Protein AF-A0A9P9NPZ7-F1 (afdb_monomer_lite)

Secondary structure (DSSP, 8-state):
--SS--HHHHHHHHHHHHHHHHHH---HHHHHHHHHHHTTT-TTPPPEEPPTTT--EEETTTTEET-PPP-TTSHHHHHHHHHHHHHH--SSS--HHHHHHHTTT-HHHHHHHHHHS---TT-TT--TTS-TTHHHHHHHHHH----TT-

Structure (mmCIF, N/CA/C/O backbone):
data_AF-A0A9P9NPZ7-F1
#
_entry.id   AF-A0A9P9NPZ7-F1
#
loop_
_atom_site.group_PDB
_atom_site.id
_atom_site.type_symbol
_atom_site.label_atom_id
_atom_site.label_alt_id
_atom_site.label_comp_id
_atom_site.label_asym_id
_atom_site.label_entity_id
_atom_site.label_seq_id
_atom_site.pdbx_PDB_ins_code
_atom_site.Cartn_x
_atom_site.Cartn_y
_atom_site.Cartn_z
_atom_site.occupancy
_atom_site.B_iso_or_equiv
_atom_site.auth_seq_id
_atom_site.auth_comp_id
_atom_site.auth_asym_id
_atom_site.auth_atom_id
_atom_site.pdbx_PDB_model_num
ATOM 1 N N . MET A 1 1 ? 1.178 11.963 23.479 1.00 49.97 1 MET A N 1
ATOM 2 C CA . MET A 1 1 ? 1.056 11.723 22.026 1.00 49.97 1 MET A CA 1
ATOM 3 C C . MET A 1 1 ? 0.557 10.297 21.857 1.00 49.97 1 MET A C 1
ATOM 5 O O . MET A 1 1 ? 1.192 9.400 22.399 1.00 49.97 1 MET A O 1
ATOM 9 N N . LEU A 1 2 ? -0.608 10.083 21.243 1.00 53.97 2 LEU A N 1
ATOM 10 C CA . LEU A 1 2 ? -1.082 8.726 20.956 1.00 53.97 2 LEU A CA 1
ATOM 11 C C . LEU A 1 2 ? -0.208 8.154 19.837 1.00 53.97 2 LEU A C 1
ATOM 13 O O . LEU A 1 2 ? -0.171 8.708 18.743 1.00 53.97 2 LEU A O 1
ATOM 17 N N . LEU A 1 3 ? 0.524 7.083 20.138 1.00 64.75 3 LEU A N 1
ATOM 18 C CA . LEU A 1 3 ? 1.362 6.381 19.160 1.00 64.75 3 LEU A CA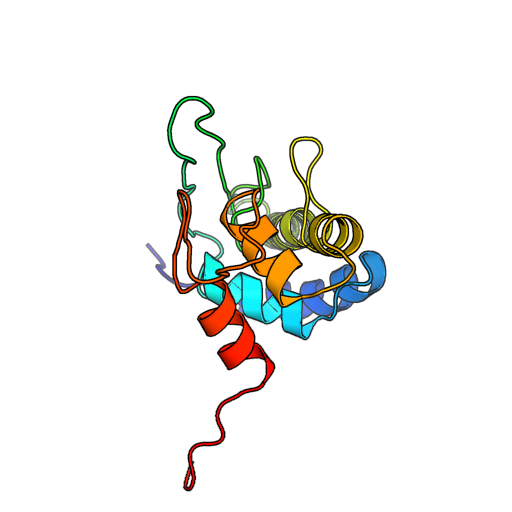 1
ATOM 19 C C . LEU A 1 3 ? 0.548 5.436 18.263 1.00 64.75 3 LEU A C 1
ATOM 21 O O . LEU A 1 3 ? 1.091 4.913 17.299 1.00 64.75 3 LEU A O 1
ATOM 25 N N . ASN A 1 4 ? -0.740 5.247 18.564 1.00 79.19 4 ASN A N 1
ATOM 26 C CA . ASN A 1 4 ? -1.641 4.330 17.875 1.00 79.19 4 ASN A CA 1
ATOM 27 C C . ASN A 1 4 ? -2.922 5.051 17.451 1.00 79.19 4 ASN A C 1
ATOM 29 O O . ASN A 1 4 ? -3.334 6.023 18.091 1.00 79.19 4 ASN A O 1
ATOM 33 N N . SER A 1 5 ? -3.569 4.530 16.410 1.00 90.38 5 SER A N 1
ATOM 34 C CA . SER A 1 5 ? -4.870 5.014 15.951 1.00 90.38 5 SER A CA 1
ATOM 35 C C . SER A 1 5 ? -5.947 4.831 17.027 1.00 90.38 5 SER A C 1
ATOM 37 O O . SER A 1 5 ? -5.991 3.806 17.712 1.00 90.38 5 SER A O 1
ATOM 39 N N . THR A 1 6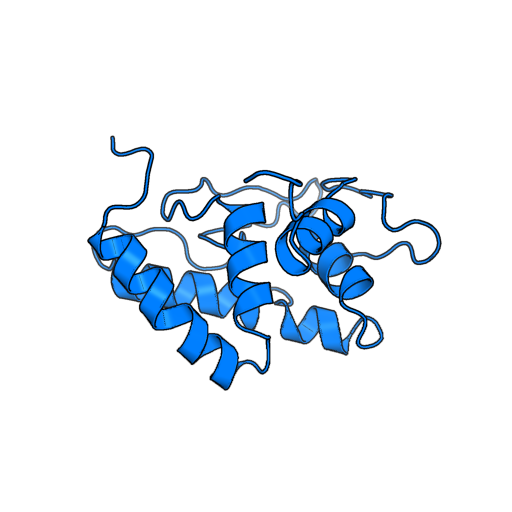 ? -6.822 5.822 17.184 1.00 94.94 6 THR A N 1
ATOM 40 C CA . THR A 1 6 ? -7.971 5.750 18.099 1.00 94.94 6 THR A CA 1
ATOM 41 C C . THR A 1 6 ? -9.006 4.730 17.602 1.00 94.94 6 THR A C 1
ATOM 43 O O . THR A 1 6 ? -9.012 4.391 16.417 1.00 94.94 6 THR A O 1
ATOM 46 N N . PRO A 1 7 ? -9.929 4.246 18.457 1.00 95.81 7 PRO A N 1
ATOM 47 C CA . PRO A 1 7 ? -11.016 3.375 18.006 1.00 95.81 7 PRO A CA 1
ATOM 48 C C . PRO A 1 7 ? -11.845 3.976 16.862 1.00 95.81 7 PRO A C 1
ATOM 50 O O . PRO A 1 7 ? -12.243 3.250 15.954 1.00 95.81 7 PRO A O 1
ATOM 53 N N . GLU A 1 8 ? -12.048 5.295 16.883 1.00 96.75 8 GLU A N 1
ATOM 54 C CA . GLU A 1 8 ? -12.747 6.042 15.835 1.00 96.75 8 GLU A CA 1
ATOM 55 C C . GLU A 1 8 ? -11.970 6.007 14.510 1.00 96.75 8 GLU A C 1
ATOM 57 O O . GLU A 1 8 ? -12.517 5.652 13.473 1.00 96.75 8 GLU A O 1
ATOM 62 N N . GLU A 1 9 ? -10.661 6.276 14.549 1.00 97.62 9 GLU A N 1
ATOM 63 C CA . GLU A 1 9 ? -9.780 6.201 13.375 1.00 97.62 9 GLU A CA 1
ATOM 64 C C . GLU A 1 9 ? -9.724 4.780 12.797 1.00 97.62 9 GLU A C 1
ATOM 66 O O . GLU A 1 9 ? -9.798 4.589 11.584 1.00 97.62 9 GLU A O 1
ATOM 71 N N . VAL A 1 10 ? -9.675 3.758 13.656 1.00 97.69 10 VAL A N 1
ATOM 72 C CA . VAL A 1 10 ? -9.771 2.352 13.234 1.00 97.69 10 VAL A CA 1
ATOM 73 C C . VAL A 1 10 ? -11.131 2.058 12.591 1.00 97.69 10 VAL A C 1
ATOM 75 O O . VAL A 1 10 ? -11.199 1.275 11.641 1.00 97.69 10 VAL A O 1
ATOM 78 N N . SER A 1 11 ? -12.211 2.680 13.071 1.00 98.19 11 SER A N 1
ATOM 79 C CA . SER A 1 11 ? -13.547 2.567 12.475 1.00 98.19 11 SER A CA 1
ATOM 80 C C . SER A 1 11 ? -13.564 3.127 11.046 1.00 98.19 11 SER A C 1
ATOM 82 O O . SER A 1 11 ? -14.059 2.458 10.136 1.00 98.19 11 SER A O 1
ATOM 84 N N . TYR A 1 12 ? -12.917 4.274 10.813 1.00 98.75 12 TYR A N 1
ATOM 85 C CA . TYR A 1 12 ? -12.778 4.860 9.480 1.00 98.75 12 TYR A CA 1
ATOM 86 C C . TYR A 1 12 ? -11.934 3.990 8.547 1.00 98.75 12 TYR A C 1
ATOM 88 O O . TYR A 1 12 ? -12.331 3.775 7.402 1.00 98.75 12 TYR A O 1
ATOM 96 N N . ILE A 1 13 ? -10.825 3.414 9.029 1.00 98.62 13 ILE A N 1
ATOM 97 C CA . ILE A 1 13 ? -10.025 2.464 8.236 1.00 98.62 13 ILE A CA 1
ATOM 98 C C . ILE A 1 13 ? -10.900 1.277 7.808 1.00 98.62 13 ILE A C 1
ATOM 100 O O . ILE A 1 13 ? -10.966 0.941 6.625 1.00 98.62 13 ILE A O 1
ATOM 104 N N . LYS A 1 14 ? -11.632 0.672 8.755 1.00 98.44 14 LYS A N 1
ATOM 105 C CA . LYS A 1 14 ? -12.543 -0.453 8.482 1.00 98.44 14 LYS A CA 1
ATOM 106 C C . LYS A 1 14 ? -13.655 -0.088 7.497 1.00 98.44 14 LYS A C 1
ATOM 108 O O . LYS A 1 14 ? -14.013 -0.923 6.671 1.00 98.44 14 LYS A O 1
ATOM 113 N N . LYS A 1 15 ? -14.193 1.131 7.579 1.00 98.69 15 LYS A N 1
ATOM 114 C CA . LYS A 1 15 ? -15.236 1.644 6.680 1.00 98.69 15 LYS A CA 1
ATOM 115 C C . LYS A 1 15 ? -14.727 1.802 5.247 1.00 98.69 15 LYS A C 1
ATOM 117 O O . LYS A 1 15 ? -15.404 1.376 4.315 1.00 98.69 15 LYS A O 1
ATOM 122 N N . TRP A 1 16 ? -13.560 2.418 5.064 1.00 98.88 16 TRP A N 1
ATOM 123 C CA . TRP A 1 16 ? -13.100 2.851 3.742 1.00 98.88 16 TRP A CA 1
ATOM 124 C C . TRP A 1 16 ? -12.397 1.764 2.928 1.00 98.88 16 TRP A C 1
ATOM 126 O O . TRP A 1 16 ? -12.510 1.788 1.704 1.00 98.88 16 TRP A O 1
ATOM 136 N N . ILE A 1 17 ? -11.755 0.775 3.566 1.00 98.88 17 ILE A N 1
ATOM 137 C CA . ILE A 1 17 ? -11.138 -0.364 2.860 1.00 98.88 17 ILE A CA 1
ATOM 138 C C . ILE A 1 17 ? -12.098 -1.033 1.855 1.00 98.88 17 ILE A C 1
ATOM 140 O O . ILE A 1 17 ? -11.739 -1.105 0.681 1.00 98.88 17 ILE A O 1
ATOM 144 N N . PRO A 1 18 ? -13.299 -1.519 2.238 1.00 98.81 18 PRO A N 1
ATOM 145 C CA . PRO A 1 18 ? -14.178 -2.212 1.294 1.00 98.81 18 PRO A CA 1
ATOM 146 C C . PRO A 1 18 ? -14.727 -1.295 0.191 1.00 98.81 18 PRO A C 1
ATOM 148 O O . PRO A 1 18 ? -14.925 -1.752 -0.933 1.00 98.81 18 PRO A O 1
ATOM 151 N N . ILE A 1 19 ? -14.940 -0.008 0.480 1.00 98.88 19 ILE A N 1
ATOM 152 C CA . ILE A 1 19 ? -15.420 0.970 -0.509 1.00 98.88 19 ILE A CA 1
ATOM 153 C C . ILE A 1 19 ? -14.346 1.190 -1.578 1.00 98.88 19 ILE A C 1
ATOM 155 O O . ILE A 1 19 ? -14.597 1.010 -2.767 1.00 98.88 19 ILE A O 1
ATOM 159 N N . ILE A 1 20 ? -13.123 1.501 -1.152 1.00 98.88 20 ILE A N 1
ATOM 160 C CA . ILE A 1 20 ? -12.011 1.775 -2.066 1.00 98.88 20 ILE A CA 1
ATOM 161 C C . ILE A 1 20 ? -11.578 0.502 -2.799 1.00 98.88 20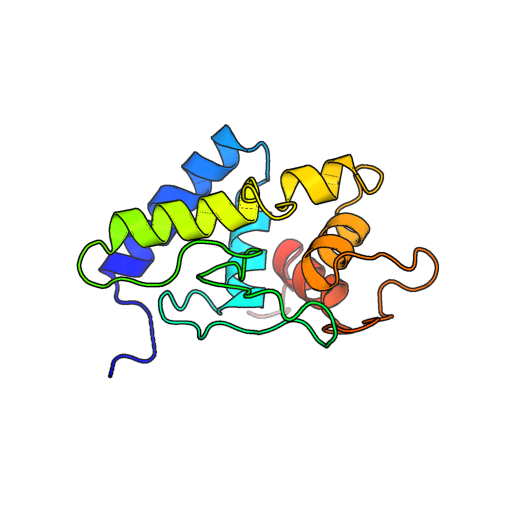 ILE A C 1
ATOM 163 O O . ILE A 1 20 ? -11.192 0.577 -3.965 1.00 98.88 20 ILE A O 1
ATOM 167 N N . ALA A 1 21 ? -11.691 -0.672 -2.172 1.00 98.81 21 ALA A N 1
ATOM 168 C CA . ALA A 1 21 ? -11.514 -1.960 -2.843 1.00 98.81 21 ALA A CA 1
ATOM 169 C C . ALA A 1 21 ? -12.476 -2.107 -4.033 1.00 98.81 21 ALA A C 1
ATOM 171 O O . ALA A 1 21 ? -12.046 -2.400 -5.147 1.00 98.81 21 ALA A O 1
ATOM 172 N N . CYS A 1 22 ? -13.765 -1.824 -3.820 1.00 98.69 22 CYS A N 1
ATOM 173 C CA . CYS A 1 22 ? -14.771 -1.861 -4.881 1.00 98.69 22 CYS A CA 1
ATOM 174 C C . CYS A 1 22 ? -14.468 -0.859 -6.006 1.00 98.69 22 CYS A C 1
ATOM 176 O O . CYS A 1 22 ? -14.604 -1.194 -7.178 1.00 98.69 22 CYS A O 1
ATOM 178 N N . GLU A 1 23 ? -14.056 0.362 -5.664 1.00 98.62 23 GLU A N 1
ATOM 179 C CA . GLU A 1 23 ? -13.778 1.421 -6.643 1.00 98.62 23 GLU A CA 1
ATOM 180 C C . GLU A 1 23 ? -12.487 1.191 -7.438 1.00 98.62 23 GLU A C 1
ATOM 182 O O . GLU A 1 23 ? -12.415 1.526 -8.617 1.00 98.62 23 GLU A O 1
ATOM 187 N N . SER A 1 24 ? -11.452 0.651 -6.791 1.00 98.44 24 SER A N 1
ATOM 188 C CA . SER A 1 24 ? -10.138 0.416 -7.405 1.00 98.44 24 SER A CA 1
ATOM 189 C C . SER A 1 24 ? -10.036 -0.924 -8.131 1.00 98.44 24 SER A C 1
ATOM 191 O O . SER A 1 24 ? -9.163 -1.086 -8.976 1.00 98.44 24 SER A O 1
ATOM 193 N N . GLY A 1 25 ? -10.875 -1.902 -7.778 1.00 98.06 25 GLY A N 1
ATOM 194 C CA . GLY A 1 25 ? -10.719 -3.293 -8.204 1.00 98.06 25 GLY A CA 1
ATOM 195 C C . GLY A 1 25 ? -9.620 -4.062 -7.456 1.00 98.06 25 GLY A C 1
ATOM 196 O O . GLY A 1 25 ? -9.362 -5.219 -7.786 1.00 98.06 25 GLY A O 1
ATOM 197 N N . VAL A 1 26 ? -8.971 -3.459 -6.453 1.00 98.31 26 VAL A N 1
ATOM 198 C CA . VAL A 1 26 ? -8.007 -4.139 -5.575 1.00 98.31 26 VAL A CA 1
ATOM 199 C C . VAL A 1 26 ? -8.766 -4.907 -4.494 1.00 98.31 26 VAL A C 1
ATOM 201 O O . VAL A 1 26 ? -9.672 -4.369 -3.864 1.00 98.31 26 VAL A O 1
ATOM 204 N N . ASP A 1 27 ? -8.386 -6.158 -4.230 1.00 97.00 27 ASP A N 1
ATOM 205 C CA . ASP A 1 27 ? -8.994 -6.948 -3.153 1.00 97.00 27 ASP A CA 1
ATOM 206 C C . ASP A 1 27 ? -8.792 -6.260 -1.787 1.00 97.00 27 ASP A C 1
ATOM 208 O O . ASP A 1 27 ? -7.681 -5.862 -1.423 1.00 97.00 27 ASP A O 1
ATOM 212 N N . ALA A 1 28 ? -9.867 -6.148 -1.002 1.00 98.06 28 ALA A N 1
ATOM 213 C CA . ALA A 1 28 ? -9.854 -5.503 0.311 1.00 98.06 28 ALA A CA 1
ATOM 214 C C . ALA A 1 28 ? -8.792 -6.083 1.266 1.00 98.06 28 ALA A C 1
ATOM 216 O O . ALA A 1 28 ? -8.218 -5.354 2.078 1.00 98.06 28 ALA A O 1
ATOM 217 N N . ARG A 1 29 ? -8.491 -7.383 1.158 1.00 96.00 29 ARG A N 1
ATOM 218 C CA . ARG A 1 29 ? -7.457 -8.055 1.958 1.00 96.00 29 ARG A CA 1
ATOM 219 C C . ARG A 1 29 ? -6.059 -7.590 1.572 1.00 96.00 29 ARG A C 1
ATOM 221 O O . ARG A 1 29 ? -5.216 -7.454 2.454 1.00 96.00 29 ARG A O 1
ATOM 228 N N . VAL A 1 30 ? -5.818 -7.303 0.290 1.00 96.81 30 VAL A N 1
ATOM 229 C CA . VAL A 1 30 ? -4.545 -6.739 -0.190 1.00 96.81 30 VAL A CA 1
ATOM 230 C C . VAL A 1 30 ? -4.360 -5.335 0.368 1.00 96.81 30 VAL A C 1
ATOM 232 O O . VAL A 1 30 ? -3.312 -5.061 0.948 1.00 96.81 30 VAL A O 1
ATOM 235 N N . ILE A 1 31 ? -5.392 -4.487 0.308 1.00 98.62 31 ILE A N 1
ATOM 236 C CA . ILE A 1 31 ? -5.353 -3.144 0.911 1.00 98.62 31 ILE A CA 1
ATOM 237 C C . ILE A 1 31 ? -5.023 -3.234 2.408 1.00 98.62 31 ILE A C 1
ATOM 239 O O . ILE A 1 31 ? -4.092 -2.579 2.873 1.00 98.62 31 ILE A O 1
ATOM 243 N N . LEU A 1 32 ? -5.732 -4.086 3.159 1.00 97.50 32 LEU A N 1
ATOM 244 C CA . LEU A 1 32 ? -5.471 -4.275 4.587 1.00 97.50 32 LEU A CA 1
ATOM 245 C C . LEU A 1 32 ? -4.034 -4.748 4.854 1.00 97.50 32 LEU A C 1
ATOM 247 O O . LEU A 1 32 ? -3.365 -4.212 5.736 1.00 97.50 32 LEU A O 1
ATOM 251 N N . CYS A 1 33 ? -3.536 -5.729 4.097 1.00 96.56 33 CYS A N 1
ATOM 252 C CA . CYS A 1 33 ? -2.182 -6.253 4.281 1.00 96.56 33 CYS A CA 1
ATOM 253 C C . CYS A 1 33 ? -1.108 -5.198 4.008 1.00 96.56 33 CYS A C 1
ATOM 255 O O . CYS A 1 33 ? -0.122 -5.147 4.742 1.00 96.56 33 CYS A O 1
ATOM 257 N N . ILE A 1 34 ? -1.313 -4.343 3.004 1.00 98.00 34 ILE A N 1
ATOM 258 C CA . ILE A 1 34 ? -0.398 -3.243 2.687 1.00 98.00 34 ILE A CA 1
ATOM 259 C C . ILE A 1 34 ? -0.440 -2.175 3.783 1.00 98.00 34 ILE A C 1
ATOM 261 O O . ILE A 1 34 ? 0.616 -1.787 4.266 1.00 98.00 34 ILE A O 1
ATOM 265 N N . ILE A 1 35 ? -1.615 -1.794 4.298 1.00 98.12 35 ILE A N 1
ATOM 266 C CA . ILE A 1 35 ? -1.710 -0.903 5.473 1.00 98.12 35 ILE A CA 1
ATOM 267 C C . ILE A 1 35 ? -0.913 -1.473 6.659 1.00 98.12 35 ILE A C 1
ATOM 269 O O . ILE A 1 35 ? -0.137 -0.764 7.303 1.00 98.12 35 ILE A O 1
ATOM 273 N N . MET A 1 36 ? -1.059 -2.772 6.937 1.00 96.25 36 MET A N 1
ATOM 274 C CA . MET A 1 36 ? -0.328 -3.433 8.024 1.00 96.25 36 MET A CA 1
ATOM 275 C C . MET A 1 36 ? 1.178 -3.541 7.766 1.00 96.25 36 MET A C 1
ATOM 277 O O . MET A 1 36 ? 1.955 -3.604 8.719 1.00 96.25 36 MET A O 1
ATOM 281 N N . GLN A 1 37 ? 1.599 -3.602 6.505 1.00 95.94 37 GLN A N 1
ATOM 282 C CA . GLN A 1 37 ? 3.004 -3.653 6.118 1.00 95.94 37 GLN A CA 1
ATOM 283 C C . GLN A 1 37 ? 3.667 -2.269 6.177 1.00 95.94 37 GLN A C 1
ATOM 285 O O . GLN A 1 37 ? 4.822 -2.185 6.586 1.00 95.94 37 GLN A O 1
ATOM 290 N N . GLU A 1 38 ? 2.949 -1.215 5.797 1.00 96.44 38 GLU A N 1
ATOM 291 C CA . GLU A 1 38 ? 3.495 0.138 5.653 1.00 96.44 38 GLU A CA 1
ATOM 292 C C . GLU A 1 38 ? 3.443 0.956 6.944 1.00 96.44 38 GLU A C 1
ATOM 294 O O . GLU A 1 38 ? 4.383 1.677 7.270 1.00 96.44 38 GLU A O 1
ATOM 299 N N . SER A 1 39 ? 2.349 0.846 7.701 1.00 96.50 39 SER A N 1
ATOM 300 C CA . SER A 1 39 ? 2.105 1.697 8.875 1.00 96.50 39 SER A CA 1
ATOM 301 C C . SER A 1 39 ? 1.671 0.935 10.122 1.00 96.50 39 SER A C 1
ATOM 303 O O . SER A 1 39 ? 1.497 1.537 11.182 1.00 96.50 39 SER A O 1
ATOM 305 N N . GLY A 1 40 ? 1.403 -0.371 10.011 1.00 94.94 40 GLY A N 1
ATOM 306 C CA . GLY A 1 40 ? 0.748 -1.128 11.080 1.00 94.94 40 GLY A CA 1
ATOM 307 C C . GLY A 1 40 ? -0.661 -0.613 11.408 1.00 94.94 40 GLY A C 1
ATOM 308 O O . GLY A 1 40 ? -1.169 -0.882 12.493 1.00 94.94 40 GLY A O 1
ATOM 309 N N . GLY A 1 41 ? -1.276 0.161 10.503 1.00 96.19 41 GLY A N 1
ATOM 310 C CA . GLY A 1 41 ? -2.556 0.834 10.736 1.00 96.19 41 GLY A CA 1
ATOM 311 C C . GLY A 1 41 ? -2.460 2.140 11.527 1.00 96.19 41 GLY A C 1
ATOM 312 O O . GLY A 1 41 ? -3.491 2.650 11.969 1.00 96.19 41 GLY A O 1
ATOM 313 N N . ASN A 1 42 ? -1.259 2.692 11.727 1.00 96.56 42 ASN A N 1
ATOM 314 C CA . ASN A 1 42 ? -1.072 3.978 12.387 1.00 96.56 42 ASN A CA 1
ATOM 315 C C . ASN A 1 42 ? -1.309 5.136 11.408 1.00 96.56 42 ASN A C 1
ATOM 317 O O . ASN A 1 42 ? -0.495 5.389 10.522 1.00 96.56 42 ASN A O 1
ATOM 321 N N . VAL A 1 43 ? -2.390 5.895 11.605 1.00 96.69 43 VAL A N 1
ATOM 322 C CA . VAL A 1 43 ? -2.705 7.058 10.754 1.00 96.69 43 VAL A CA 1
ATOM 323 C C . VAL A 1 43 ? -1.654 8.164 10.854 1.00 96.69 43 VAL A C 1
ATOM 325 O O . VAL A 1 43 ? -1.540 8.980 9.950 1.00 96.69 43 VAL A O 1
ATOM 328 N N . ARG A 1 44 ? -0.849 8.161 11.923 1.00 95.69 44 ARG A N 1
ATOM 329 C CA . ARG A 1 44 ? 0.238 9.114 12.190 1.00 95.69 44 ARG A CA 1
ATOM 330 C C . ARG A 1 44 ? 1.612 8.568 11.781 1.00 95.69 44 ARG A C 1
ATOM 332 O O . ARG A 1 44 ? 2.621 9.068 12.275 1.00 95.69 44 ARG A O 1
ATOM 339 N N . ASN A 1 45 ? 1.672 7.524 10.948 1.00 94.88 45 ASN A N 1
ATOM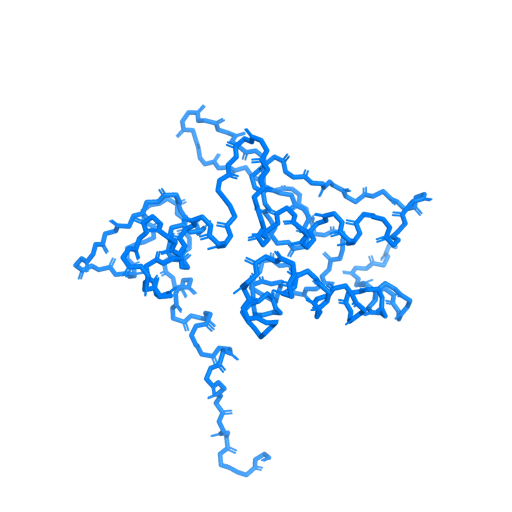 340 C CA . ASN A 1 45 ? 2.948 6.966 10.503 1.00 94.88 45 ASN A CA 1
ATOM 341 C C . ASN A 1 45 ? 3.799 8.054 9.820 1.00 94.88 45 ASN A C 1
ATOM 343 O O . ASN A 1 45 ? 3.274 8.754 8.948 1.00 94.88 45 ASN A O 1
ATOM 347 N N . PRO A 1 46 ? 5.080 8.221 10.197 1.00 93.81 46 PRO A N 1
ATOM 348 C CA . PRO A 1 46 ? 5.924 9.261 9.624 1.00 93.81 46 PRO A CA 1
ATOM 349 C C . PRO A 1 46 ? 6.063 9.138 8.104 1.00 93.81 46 PRO A C 1
ATOM 351 O O . PRO A 1 46 ? 6.099 8.037 7.555 1.00 93.81 46 PRO A O 1
ATOM 354 N N . THR A 1 47 ? 6.196 10.282 7.436 1.00 96.19 47 THR A N 1
ATOM 355 C CA . THR A 1 47 ? 6.596 10.339 6.028 1.00 96.19 47 THR A CA 1
ATOM 356 C C . THR A 1 47 ? 8.003 9.772 5.870 1.00 96.19 47 THR A C 1
ATOM 358 O O . THR A 1 47 ? 8.921 10.175 6.588 1.00 96.19 47 THR A O 1
ATOM 361 N N . THR A 1 48 ? 8.185 8.872 4.908 1.00 94.75 48 THR A N 1
ATOM 362 C CA . THR A 1 48 ? 9.506 8.366 4.516 1.00 94.75 48 THR A CA 1
ATOM 363 C C . THR A 1 48 ? 9.959 9.005 3.206 1.00 94.75 48 THR A C 1
ATOM 365 O O . THR A 1 48 ? 9.157 9.584 2.471 1.00 94.75 48 THR A O 1
ATOM 368 N N . LEU A 1 49 ? 11.264 8.950 2.930 1.00 95.00 49 LEU A N 1
ATOM 369 C CA . LEU A 1 49 ? 11.846 9.445 1.685 1.00 95.00 49 LEU A CA 1
ATOM 370 C C . LEU A 1 49 ? 12.480 8.289 0.921 1.00 95.00 49 LEU A C 1
ATOM 372 O O . LEU A 1 49 ? 13.235 7.507 1.506 1.00 95.00 49 LEU A O 1
ATOM 376 N N . SER A 1 50 ? 12.220 8.204 -0.384 1.00 90.00 50 SER A N 1
ATOM 377 C CA . SER A 1 50 ? 13.012 7.330 -1.246 1.00 90.00 50 SER A CA 1
ATOM 378 C C . SER A 1 50 ? 14.483 7.774 -1.244 1.00 90.00 50 SER A C 1
ATOM 380 O O . SER A 1 50 ? 14.777 8.951 -1.003 1.00 90.00 50 SER A O 1
ATOM 382 N N . PRO A 1 51 ? 15.430 6.874 -1.554 1.00 87.44 51 PRO A N 1
ATOM 383 C CA . PRO A 1 51 ? 16.826 7.262 -1.710 1.00 87.44 51 PRO A CA 1
ATOM 384 C C . PRO A 1 51 ? 17.041 8.313 -2.808 1.00 87.44 51 PRO A C 1
ATOM 386 O O . PRO A 1 51 ? 16.184 8.547 -3.666 1.00 87.44 51 PRO A O 1
ATOM 389 N N . ALA A 1 52 ? 18.219 8.937 -2.772 1.00 85.69 52 ALA A N 1
ATOM 390 C CA . ALA A 1 52 ? 18.685 9.849 -3.810 1.00 85.69 52 ALA A CA 1
ATOM 391 C C . ALA A 1 52 ? 18.678 9.174 -5.203 1.00 85.69 52 ALA A C 1
ATOM 393 O O . ALA A 1 52 ? 18.902 7.963 -5.288 1.00 85.69 52 ALA A O 1
ATOM 394 N N . PRO A 1 53 ? 18.496 9.941 -6.295 1.00 88.69 53 PRO A N 1
ATOM 395 C CA . PRO A 1 53 ? 18.372 11.403 -6.336 1.00 88.69 53 PRO A CA 1
ATOM 396 C C . PRO A 1 53 ? 16.938 11.929 -6.164 1.00 88.69 53 PRO A C 1
ATOM 398 O O . PRO A 1 53 ? 16.763 13.138 -6.048 1.00 88.69 53 PRO A O 1
ATOM 401 N N . ASP A 1 54 ? 15.932 11.053 -6.148 1.00 85.44 54 ASP A N 1
ATOM 402 C CA . ASP A 1 54 ? 14.536 11.466 -6.344 1.00 85.44 54 ASP A CA 1
ATOM 403 C C . ASP A 1 54 ? 13.858 11.985 -5.065 1.00 85.44 54 ASP A C 1
ATOM 405 O O . ASP A 1 54 ? 12.979 12.840 -5.150 1.00 85.44 54 ASP A O 1
ATOM 409 N N . PHE A 1 55 ? 14.266 11.499 -3.882 1.00 91.06 55 PHE A N 1
ATOM 410 C CA . PHE A 1 55 ? 13.737 11.915 -2.568 1.00 91.06 55 PHE A CA 1
ATOM 411 C C . PHE A 1 55 ? 12.202 12.015 -2.510 1.00 91.06 55 PHE A C 1
ATOM 413 O O . PHE A 1 55 ? 11.636 12.952 -1.937 1.00 91.06 55 PHE A O 1
ATOM 420 N N . VAL A 1 56 ? 11.520 11.042 -3.114 1.00 93.69 56 VAL A N 1
ATOM 421 C CA . VAL A 1 56 ? 10.060 10.967 -3.149 1.00 93.69 56 VAL A CA 1
ATOM 422 C C . VAL A 1 56 ? 9.526 10.856 -1.729 1.00 93.69 56 VAL A C 1
ATOM 424 O O . VAL A 1 56 ? 9.994 10.013 -0.965 1.00 93.69 56 VAL A O 1
ATOM 427 N N . LYS A 1 57 ? 8.524 11.671 -1.383 1.00 97.00 57 LYS A N 1
ATOM 428 C CA . LYS A 1 57 ? 7.818 11.549 -0.106 1.00 97.00 57 LYS A CA 1
ATOM 429 C C . LYS A 1 57 ? 6.802 10.425 -0.188 1.00 97.00 57 LYS A C 1
ATOM 431 O O . LYS A 1 57 ? 5.903 10.480 -1.015 1.00 97.00 57 LYS A O 1
ATOM 436 N N . ASN A 1 58 ? 6.900 9.462 0.710 1.00 97.38 58 ASN A N 1
ATOM 437 C CA . ASN A 1 58 ? 5.938 8.379 0.854 1.00 97.38 58 ASN A CA 1
ATOM 438 C C . ASN A 1 58 ? 5.154 8.605 2.147 1.00 97.38 58 ASN A C 1
ATOM 440 O O . ASN A 1 58 ? 5.751 8.748 3.216 1.00 97.38 58 ASN A O 1
ATOM 444 N N . THR A 1 59 ? 3.830 8.720 2.052 1.00 98.06 59 THR A N 1
ATOM 445 C CA . THR A 1 59 ? 3.008 9.315 3.119 1.00 98.06 59 THR A CA 1
ATOM 446 C C . THR A 1 59 ? 1.793 8.462 3.489 1.00 98.06 59 THR A C 1
ATOM 448 O O . THR A 1 59 ? 1.291 7.651 2.707 1.00 98.06 59 THR A O 1
ATOM 451 N N . GLY A 1 60 ? 1.307 8.649 4.718 1.00 97.56 60 GLY A N 1
ATOM 452 C CA . GLY A 1 60 ? 0.043 8.080 5.179 1.00 97.56 60 GLY A CA 1
ATOM 453 C C . GLY A 1 60 ? 0.060 6.569 5.434 1.00 97.56 60 GLY A C 1
ATOM 454 O O . GLY A 1 60 ? 1.118 5.937 5.519 1.00 97.56 60 GLY A O 1
ATOM 455 N N . LEU A 1 61 ? -1.144 5.998 5.569 1.00 98.00 61 LEU A N 1
ATOM 456 C CA . LEU A 1 61 ? -1.380 4.598 5.963 1.00 98.00 61 LEU A CA 1
ATOM 457 C C . LEU A 1 61 ? -0.725 3.562 5.046 1.00 98.00 61 LEU A C 1
ATOM 459 O O . LEU A 1 61 ? -0.350 2.489 5.516 1.00 98.00 61 LEU A O 1
ATOM 463 N N . MET A 1 62 ? -0.625 3.870 3.754 1.00 98.50 62 MET A N 1
ATOM 464 C CA . MET A 1 62 ? -0.076 2.976 2.732 1.00 98.50 62 MET A CA 1
ATOM 465 C C . MET A 1 62 ? 1.231 3.509 2.130 1.00 98.50 62 MET A C 1
ATOM 467 O O . MET A 1 62 ? 1.658 2.992 1.103 1.00 98.50 62 MET A O 1
ATOM 471 N N . GLN A 1 63 ? 1.846 4.536 2.740 1.00 98.12 63 GLN A N 1
ATOM 472 C CA . GLN A 1 63 ? 3.106 5.147 2.283 1.00 98.12 63 GLN A CA 1
ATOM 473 C C . GLN A 1 63 ? 3.094 5.472 0.777 1.00 98.12 63 GLN A C 1
ATOM 475 O O . GLN A 1 63 ? 4.045 5.202 0.049 1.00 98.12 63 GLN A O 1
ATOM 480 N N . ALA A 1 64 ? 1.985 6.041 0.300 1.00 98.19 64 ALA A N 1
ATOM 481 C CA . ALA A 1 64 ? 1.769 6.299 -1.117 1.00 98.19 64 ALA A CA 1
ATOM 482 C C . ALA A 1 64 ? 2.691 7.416 -1.634 1.00 98.19 64 ALA A C 1
ATOM 484 O O . ALA A 1 64 ? 2.991 8.376 -0.917 1.00 98.19 64 ALA A O 1
ATOM 485 N N . HIS A 1 65 ? 3.096 7.312 -2.903 1.00 97.19 65 HIS A N 1
ATOM 486 C CA . HIS A 1 65 ? 3.973 8.274 -3.572 1.00 97.19 65 HIS A CA 1
ATOM 487 C C . HIS A 1 65 ? 3.330 9.672 -3.599 1.00 97.19 65 HIS A C 1
ATOM 489 O O . HIS A 1 65 ? 2.390 9.925 -4.354 1.00 97.19 65 HIS A O 1
ATOM 495 N N . ASN A 1 66 ? 3.884 10.606 -2.823 1.00 97.56 66 ASN A N 1
ATOM 496 C CA . ASN A 1 66 ? 3.409 11.979 -2.626 1.00 97.56 66 ASN A CA 1
ATOM 497 C C . ASN A 1 66 ? 1.900 12.045 -2.309 1.00 97.56 66 ASN A C 1
ATOM 499 O O . ASN A 1 66 ? 1.188 12.903 -2.838 1.00 97.56 66 ASN A O 1
ATOM 503 N N . GLY A 1 67 ? 1.413 11.103 -1.496 1.00 98.06 67 GLY A N 1
ATOM 504 C CA . GLY A 1 67 ? 0.008 11.008 -1.100 1.00 98.06 67 GLY A CA 1
ATOM 505 C C . GLY A 1 67 ? -0.367 11.885 0.093 1.00 98.06 67 GLY A C 1
ATOM 506 O O . GLY A 1 67 ? 0.412 12.722 0.565 1.00 98.06 67 GLY A O 1
ATOM 507 N N . GLN A 1 68 ? -1.562 11.647 0.620 1.00 98.25 68 GLN A N 1
ATOM 508 C CA . GLN A 1 68 ? -2.108 12.355 1.769 1.00 98.25 68 GLN A CA 1
ATOM 509 C C . GLN A 1 68 ? -1.309 12.125 3.067 1.00 98.25 68 GLN A C 1
ATOM 511 O O . GLN A 1 68 ? -1.086 10.996 3.504 1.00 98.25 68 GLN A O 1
ATOM 516 N N . GLU A 1 69 ? -0.949 13.221 3.738 1.00 97.12 69 GLU A N 1
ATOM 517 C CA . GLU A 1 69 ? -0.391 13.225 5.097 1.00 97.12 69 GLU A CA 1
ATOM 518 C C . GLU A 1 69 ? -1.496 13.349 6.162 1.00 97.12 69 GLU A C 1
ATOM 520 O O . GLU A 1 69 ? -2.630 13.733 5.872 1.00 97.12 69 GLU A O 1
ATOM 525 N N . TRP A 1 70 ? -1.190 13.007 7.414 1.00 96.69 70 TRP A N 1
ATOM 526 C CA . TRP A 1 70 ? -2.165 13.093 8.504 1.00 96.69 70 TRP A CA 1
ATOM 527 C C . TRP A 1 70 ? -2.494 14.540 8.870 1.00 96.69 70 TRP A C 1
ATOM 529 O O . TRP A 1 70 ? -1.596 15.338 9.131 1.00 96.69 70 TRP A O 1
ATOM 539 N N . ASP A 1 71 ? -3.787 14.841 8.983 1.00 95.81 71 ASP A N 1
ATOM 540 C CA . ASP A 1 71 ? -4.300 16.095 9.525 1.00 95.81 71 ASP A CA 1
ATOM 541 C C . ASP A 1 71 ? -5.458 15.803 10.486 1.00 95.81 71 ASP A C 1
ATOM 543 O O . ASP A 1 71 ? -6.543 15.378 10.083 1.00 95.81 71 ASP A O 1
ATOM 547 N N . GLU A 1 72 ? -5.231 16.050 11.777 1.00 94.75 72 GLU A N 1
ATOM 548 C CA . GLU A 1 72 ? -6.205 15.779 12.841 1.00 94.75 72 GLU A CA 1
ATOM 549 C C . GLU A 1 72 ? -7.496 16.599 12.725 1.00 94.75 72 GLU A C 1
ATOM 551 O O . GLU A 1 72 ? -8.505 16.238 13.328 1.00 94.75 72 GLU A O 1
ATOM 556 N N . ARG A 1 73 ? -7.493 17.678 11.930 1.00 97.12 73 ARG A N 1
ATOM 557 C CA . ARG A 1 73 ? -8.691 18.483 11.650 1.00 97.12 73 ARG A CA 1
ATOM 558 C C . ARG A 1 73 ? -9.686 17.746 10.752 1.00 97.12 73 ARG A C 1
ATOM 560 O O . ARG A 1 73 ? -10.870 18.072 10.771 1.00 97.12 73 ARG A O 1
ATOM 567 N N . TYR A 1 74 ? -9.216 16.761 9.982 1.00 97.56 74 TYR A N 1
ATOM 568 C CA . TYR A 1 74 ? -10.002 16.032 8.983 1.00 97.56 74 TYR A CA 1
ATOM 569 C C . TYR A 1 74 ? -9.721 14.520 9.040 1.00 97.56 74 TYR A C 1
ATOM 571 O O . TYR A 1 74 ? -9.280 13.941 8.044 1.00 97.56 74 TYR A O 1
ATOM 579 N N . PRO A 1 75 ? -9.961 13.851 10.183 1.00 97.06 75 PRO A N 1
ATOM 580 C CA . PRO A 1 75 ? -9.458 12.500 10.431 1.00 97.06 75 PRO A CA 1
ATOM 581 C C . PRO A 1 75 ? -10.021 11.468 9.449 1.00 97.06 75 PRO A C 1
ATOM 583 O O . PRO A 1 75 ? -9.262 10.716 8.841 1.00 97.06 75 PRO A O 1
ATOM 586 N N . GLU A 1 76 ? -11.340 11.457 9.241 1.00 98.56 76 GLU A N 1
ATOM 587 C CA . GLU A 1 76 ? -11.977 10.512 8.318 1.00 98.56 76 GLU A CA 1
ATOM 588 C C . GLU A 1 76 ? -11.543 10.753 6.869 1.00 98.56 76 GLU A C 1
ATOM 590 O O . GLU A 1 76 ? -11.182 9.810 6.169 1.00 98.56 76 GLU A O 1
ATOM 595 N N . TRP A 1 77 ? -11.544 12.014 6.432 1.00 98.62 77 TRP A N 1
ATOM 596 C CA . TRP A 1 77 ? -11.142 12.379 5.075 1.00 98.62 77 TRP A CA 1
ATOM 597 C C . TRP A 1 77 ? -9.676 12.026 4.802 1.00 98.62 77 TRP A C 1
ATOM 599 O O . TRP A 1 77 ? -9.367 11.475 3.749 1.00 98.62 77 TRP A O 1
ATOM 609 N N . CYS A 1 78 ? -8.770 12.268 5.757 1.00 98.19 78 CYS A N 1
ATOM 610 C CA . CYS A 1 78 ? -7.373 11.863 5.613 1.00 98.19 78 CYS A CA 1
ATOM 611 C C . CYS A 1 78 ? -7.252 10.348 5.457 1.00 98.19 78 CYS A C 1
ATOM 613 O O . CYS A 1 78 ? -6.542 9.888 4.572 1.00 98.19 78 CYS A O 1
ATOM 615 N N . ILE A 1 79 ? -7.958 9.569 6.280 1.00 98.81 79 ILE A N 1
ATOM 616 C CA . ILE A 1 79 ? -7.922 8.102 6.217 1.00 98.81 79 ILE A CA 1
ATOM 617 C C . ILE A 1 79 ? -8.453 7.594 4.875 1.00 98.81 79 ILE A C 1
ATOM 619 O O . ILE A 1 79 ? -7.814 6.748 4.253 1.00 98.81 79 ILE A O 1
ATOM 623 N N . GLU A 1 80 ? -9.578 8.135 4.405 1.00 98.81 80 GLU A N 1
ATOM 624 C CA . GLU A 1 80 ? -10.130 7.840 3.079 1.00 98.81 80 GLU A CA 1
ATOM 625 C C . GLU A 1 80 ? -9.093 8.089 1.980 1.00 98.81 80 GLU A C 1
ATOM 627 O O . GLU A 1 80 ? -8.785 7.187 1.199 1.00 98.81 80 GLU A O 1
ATOM 632 N N . ARG A 1 81 ? -8.487 9.281 1.969 1.00 98.75 81 ARG A N 1
ATOM 633 C CA . ARG A 1 81 ? -7.471 9.656 0.981 1.00 98.75 81 ARG A CA 1
ATOM 634 C C . ARG A 1 81 ? -6.203 8.820 1.066 1.00 98.75 81 ARG A C 1
ATOM 636 O O . ARG A 1 81 ? -5.733 8.368 0.034 1.00 98.75 81 ARG A O 1
ATOM 643 N N . MET A 1 82 ? -5.687 8.537 2.258 1.00 98.81 82 MET A N 1
ATOM 644 C CA . MET A 1 82 ? -4.496 7.695 2.429 1.00 98.81 82 MET A CA 1
ATOM 645 C C . MET A 1 82 ? -4.693 6.283 1.868 1.00 98.81 82 MET A C 1
ATOM 647 O O . MET A 1 82 ? -3.771 5.719 1.281 1.00 98.81 82 MET A O 1
ATOM 651 N N . ILE A 1 83 ? -5.884 5.704 2.052 1.00 98.88 83 ILE A N 1
ATOM 652 C CA . ILE A 1 83 ? -6.213 4.383 1.505 1.00 98.88 83 ILE A CA 1
ATOM 653 C C . ILE A 1 83 ? -6.392 4.476 -0.016 1.00 98.88 83 ILE A C 1
ATOM 655 O O . ILE A 1 83 ? -5.915 3.612 -0.755 1.00 98.88 83 ILE A O 1
ATOM 659 N N . ARG A 1 84 ? -7.047 5.538 -0.500 1.00 98.88 84 ARG A N 1
ATOM 660 C CA . ARG A 1 84 ? -7.270 5.762 -1.931 1.00 98.88 84 ARG A CA 1
ATOM 661 C C . ARG A 1 84 ? -5.960 5.947 -2.678 1.00 98.88 84 ARG A C 1
AT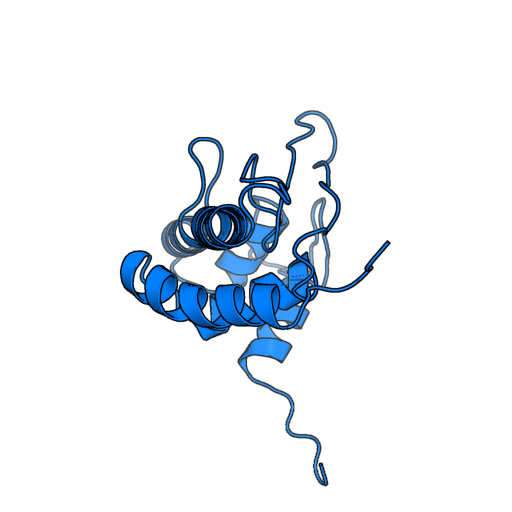OM 663 O O . ARG A 1 84 ? -5.763 5.281 -3.685 1.00 98.88 84 ARG A O 1
ATOM 670 N N . ASP A 1 85 ? -5.071 6.787 -2.169 1.00 98.88 85 ASP A N 1
ATOM 671 C CA . ASP A 1 85 ? -3.777 7.073 -2.780 1.00 98.88 85 ASP A CA 1
ATOM 672 C C . ASP A 1 85 ? -2.915 5.806 -2.870 1.00 98.88 85 ASP A C 1
ATOM 674 O O . ASP A 1 85 ? -2.251 5.582 -3.877 1.00 98.88 85 ASP A O 1
ATOM 678 N N . GLY A 1 86 ? -2.962 4.925 -1.864 1.00 98.75 86 GLY A N 1
ATOM 679 C CA . GLY A 1 86 ? -2.253 3.645 -1.929 1.00 98.75 86 GLY A CA 1
ATOM 680 C C . GLY A 1 86 ? -2.876 2.649 -2.913 1.00 98.75 86 GLY A C 1
ATOM 681 O O . GLY A 1 86 ? -2.173 1.968 -3.659 1.00 98.75 86 GLY A O 1
ATOM 682 N N . ALA A 1 87 ? -4.206 2.557 -2.963 1.00 98.81 87 ALA A N 1
ATOM 683 C CA . ALA A 1 87 ? -4.890 1.605 -3.840 1.00 98.81 87 ALA A CA 1
ATOM 684 C C . ALA A 1 87 ? -4.912 2.047 -5.315 1.00 98.81 87 ALA A C 1
ATOM 686 O O . ALA A 1 87 ? -4.706 1.227 -6.210 1.00 98.81 87 ALA A O 1
ATOM 687 N N . GLN A 1 88 ? -5.170 3.334 -5.553 1.00 98.81 88 GLN A N 1
ATOM 688 C CA . GLN A 1 88 ? -5.440 3.944 -6.861 1.00 98.81 88 GLN A CA 1
ATOM 689 C C . GLN A 1 88 ? -4.313 4.862 -7.341 1.00 98.81 88 GLN A C 1
ATOM 691 O O . GLN A 1 88 ? -4.405 5.395 -8.444 1.00 98.81 88 GLN A O 1
ATOM 696 N N . GLY A 1 89 ? -3.262 5.050 -6.548 1.00 98.50 89 GLY A N 1
ATOM 697 C CA . GLY A 1 89 ? -2.148 5.920 -6.889 1.00 98.50 89 GLY A CA 1
ATOM 698 C C . GLY A 1 89 ? -2.477 7.392 -6.697 1.00 98.50 89 GLY A C 1
ATOM 699 O O . GLY A 1 89 ? -3.591 7.790 -6.354 1.00 98.50 89 GLY A O 1
ATOM 700 N N . THR A 1 90 ? -1.476 8.219 -6.959 1.00 98.50 90 THR A N 1
ATOM 701 C CA . THR A 1 90 ? -1.612 9.675 -6.980 1.00 98.50 90 THR A CA 1
ATOM 702 C C . THR A 1 90 ? -1.315 10.184 -8.384 1.00 98.50 90 THR A C 1
ATOM 704 O O . THR A 1 90 ? -0.948 9.434 -9.287 1.00 98.50 90 THR A O 1
ATOM 707 N N . ARG A 1 91 ? -1.387 11.501 -8.588 1.00 97.19 91 ARG A N 1
ATOM 708 C CA . ARG A 1 91 ? -0.892 12.102 -9.838 1.00 97.19 91 ARG A CA 1
ATOM 709 C C . ARG A 1 91 ? 0.624 11.944 -10.044 1.00 97.19 91 ARG A C 1
ATOM 711 O O . ARG A 1 91 ? 1.116 12.291 -11.111 1.00 97.19 91 ARG A O 1
ATOM 718 N N . PHE A 1 92 ? 1.357 11.520 -9.014 1.00 96.50 92 PHE A N 1
ATOM 719 C CA . PHE A 1 92 ? 2.816 11.450 -9.007 1.00 96.50 92 PHE A CA 1
ATOM 720 C C . PHE A 1 92 ? 3.356 10.023 -9.100 1.00 96.50 92 PHE A C 1
ATOM 722 O O . PHE A 1 92 ? 4.503 9.843 -9.500 1.00 96.50 92 PHE A O 1
ATOM 729 N N . GLY A 1 93 ? 2.555 9.015 -8.753 1.00 96.19 93 GLY A N 1
ATOM 730 C CA . GLY A 1 93 ? 3.013 7.634 -8.754 1.00 96.19 93 GLY A CA 1
ATOM 731 C C . GLY A 1 93 ? 1.893 6.604 -8.765 1.00 96.19 93 GLY A C 1
ATOM 732 O O . GLY A 1 93 ? 0.750 6.884 -8.401 1.00 96.19 93 GLY A O 1
ATOM 733 N N . ASP A 1 94 ? 2.276 5.404 -9.195 1.00 98.12 94 ASP A N 1
ATOM 734 C CA . ASP A 1 94 ? 1.425 4.222 -9.287 1.00 98.12 94 ASP A CA 1
ATOM 735 C C . ASP A 1 94 ? 0.934 3.792 -7.890 1.00 98.12 94 ASP A C 1
ATOM 737 O O . ASP A 1 94 ? 1.707 3.770 -6.931 1.00 98.12 94 ASP A O 1
ATOM 741 N N . GLY A 1 95 ? -0.344 3.423 -7.783 1.00 98.38 95 GLY A N 1
ATOM 742 C CA . GLY A 1 95 ? -0.879 2.665 -6.653 1.00 98.38 95 GLY A CA 1
ATOM 743 C C . GLY A 1 95 ? -0.916 1.170 -6.955 1.00 98.38 95 GLY A C 1
ATOM 744 O O . GLY A 1 95 ? -0.462 0.714 -8.009 1.00 98.38 95 GLY A O 1
ATOM 745 N N . LEU A 1 96 ? -1.500 0.388 -6.046 1.00 98.50 96 LEU A N 1
ATOM 746 C CA . LEU A 1 96 ? -1.569 -1.073 -6.174 1.00 98.50 96 LEU A CA 1
ATOM 747 C C . LEU A 1 96 ? -2.190 -1.536 -7.496 1.00 98.50 96 LEU A C 1
ATOM 749 O O . LEU A 1 96 ? -1.662 -2.462 -8.115 1.00 98.50 96 LEU A O 1
ATOM 753 N N . ILE A 1 97 ? -3.278 -0.902 -7.952 1.00 98.56 97 ILE A N 1
ATOM 754 C CA . ILE A 1 97 ? -3.940 -1.320 -9.195 1.00 98.56 97 ILE A CA 1
ATOM 755 C C . ILE A 1 97 ? -3.070 -1.052 -10.430 1.00 98.56 97 ILE A C 1
ATOM 757 O O . ILE A 1 97 ? -3.005 -1.882 -11.339 1.00 98.56 97 ILE A O 1
ATOM 761 N N . GLN A 1 98 ? -2.336 0.063 -10.455 1.00 98.62 98 GLN A N 1
ATOM 762 C CA . GLN A 1 98 ? -1.390 0.358 -11.529 1.00 98.62 98 GLN A CA 1
ATOM 763 C C . GLN A 1 98 ? -0.214 -0.613 -11.502 1.00 98.62 98 GLN A C 1
ATOM 765 O O . GLN A 1 98 ? 0.139 -1.158 -12.549 1.00 98.62 98 GLN A O 1
ATOM 770 N N . CYS A 1 99 ? 0.356 -0.884 -10.322 1.00 98.25 99 CYS A N 1
ATOM 771 C CA . CYS A 1 99 ? 1.420 -1.873 -10.173 1.00 98.25 99 CYS A CA 1
ATOM 772 C C . CYS A 1 99 ? 0.972 -3.248 -10.689 1.00 98.25 99 CYS A C 1
ATOM 774 O O . CYS A 1 99 ? 1.686 -3.859 -11.478 1.00 98.25 99 CYS A O 1
ATOM 776 N N . TRP A 1 100 ? -0.230 -3.697 -10.327 1.00 98.00 100 TRP A N 1
ATOM 777 C CA . TRP A 1 100 ? -0.807 -4.945 -10.826 1.00 98.00 100 TRP A CA 1
ATOM 778 C C . TRP A 1 100 ? -0.901 -4.986 -12.354 1.00 98.00 100 TRP A C 1
ATOM 780 O O . TRP A 1 100 ? -0.438 -5.936 -12.983 1.00 98.00 100 TRP A O 1
ATOM 790 N N . HIS A 1 101 ? -1.458 -3.947 -12.978 1.00 97.88 101 HIS A N 1
ATOM 791 C CA . HIS A 1 101 ? -1.598 -3.918 -14.434 1.00 97.88 101 HIS A CA 1
ATOM 792 C C . HIS A 1 101 ? -0.261 -3.833 -15.174 1.00 97.88 101 HIS A C 1
ATOM 794 O O . HIS A 1 101 ? -0.116 -4.442 -16.233 1.00 97.88 101 HIS A O 1
ATOM 800 N N . LYS A 1 102 ? 0.700 -3.086 -14.629 1.00 97.25 102 LYS A N 1
ATOM 801 C CA . LYS A 1 102 ? 2.018 -2.861 -15.230 1.00 97.25 102 LYS A CA 1
ATOM 802 C C . LYS A 1 102 ? 2.936 -4.075 -15.110 1.00 97.25 102 LYS A C 1
ATOM 804 O O . LYS A 1 102 ? 3.769 -4.290 -15.986 1.00 97.25 102 LYS A O 1
ATOM 809 N N . TRP A 1 103 ? 2.778 -4.863 -14.049 1.00 95.69 103 TRP A N 1
ATOM 810 C CA . TRP A 1 103 ? 3.654 -5.985 -13.725 1.00 95.69 103 TRP A CA 1
ATOM 811 C C . TRP A 1 103 ? 2.938 -7.328 -13.872 1.00 95.69 103 TRP A C 1
ATOM 813 O O . TRP A 1 103 ? 2.740 -8.072 -12.917 1.00 95.69 103 TRP A O 1
ATOM 823 N N . ASP A 1 104 ? 2.545 -7.609 -15.117 1.00 94.31 104 ASP A N 1
ATOM 824 C CA . ASP A 1 104 ? 2.042 -8.902 -15.607 1.00 94.31 104 ASP A CA 1
ATOM 825 C C . ASP A 1 104 ? 0.766 -9.433 -14.940 1.00 94.31 104 ASP A C 1
ATOM 827 O O . ASP A 1 104 ? 0.407 -10.587 -15.165 1.00 94.31 104 ASP A O 1
ATOM 831 N N . ARG A 1 105 ? 0.052 -8.610 -14.159 1.00 95.81 105 ARG A N 1
ATOM 832 C CA . ARG A 1 105 ? -1.063 -9.076 -13.323 1.00 95.81 105 ARG A CA 1
ATOM 833 C C . ARG A 1 105 ? -0.610 -10.203 -12.389 1.00 95.81 105 ARG A C 1
ATOM 835 O O . ARG A 1 105 ? -1.288 -11.218 -12.246 1.00 95.81 105 ARG A O 1
ATOM 842 N N . ASP A 1 106 ? 0.553 -10.005 -11.776 1.00 95.19 106 ASP A N 1
ATOM 843 C CA . ASP A 1 106 ? 1.107 -10.860 -10.734 1.00 95.19 106 ASP A CA 1
ATOM 844 C C . ASP A 1 106 ? 1.247 -10.054 -9.432 1.00 95.19 106 ASP A C 1
ATOM 846 O O . ASP A 1 106 ? 1.813 -8.959 -9.416 1.00 95.19 106 ASP A O 1
ATOM 850 N N . TRP A 1 107 ? 0.708 -10.571 -8.323 1.00 94.69 107 TRP A N 1
ATOM 851 C CA . TRP A 1 107 ? 0.645 -9.825 -7.062 1.00 94.69 107 TRP A CA 1
ATOM 852 C C . TRP A 1 107 ? 2.006 -9.779 -6.376 1.00 94.69 107 TRP A C 1
ATOM 854 O O . TRP A 1 107 ? 2.299 -8.804 -5.688 1.00 94.69 107 TRP A O 1
ATOM 864 N N . TYR A 1 108 ? 2.867 -10.772 -6.592 1.00 95.62 108 TYR A N 1
ATOM 865 C CA . TYR A 1 108 ? 4.229 -10.752 -6.078 1.00 95.62 108 TYR A CA 1
ATOM 866 C C . TYR A 1 108 ? 5.045 -9.664 -6.781 1.00 95.62 108 TYR A C 1
ATOM 868 O O . TYR A 1 108 ? 5.722 -8.872 -6.116 1.00 95.62 108 TYR A O 1
ATOM 876 N N . HIS A 1 109 ? 4.911 -9.548 -8.107 1.00 96.88 109 HIS A N 1
ATOM 877 C CA . HIS A 1 109 ? 5.534 -8.458 -8.858 1.00 96.88 109 HIS A CA 1
ATOM 878 C C . HIS A 1 109 ? 4.929 -7.096 -8.502 1.00 96.88 109 HIS A C 1
ATOM 880 O O . HIS A 1 109 ? 5.672 -6.139 -8.287 1.00 96.88 109 HIS A O 1
ATOM 886 N N . ALA A 1 110 ? 3.603 -7.002 -8.377 1.00 97.25 110 ALA A N 1
ATOM 887 C CA . ALA A 1 110 ? 2.923 -5.768 -7.996 1.00 97.25 110 ALA A CA 1
ATOM 888 C C . ALA A 1 110 ? 3.359 -5.277 -6.608 1.00 97.25 110 ALA A C 1
ATOM 890 O O . ALA A 1 110 ? 3.647 -4.095 -6.449 1.00 97.25 110 ALA A O 1
ATOM 891 N N . CYS A 1 111 ? 3.474 -6.169 -5.618 1.00 96.88 111 CYS A N 1
ATOM 892 C CA . CYS A 1 111 ? 3.967 -5.817 -4.286 1.00 96.88 111 CYS A CA 1
ATOM 893 C C . CYS A 1 111 ? 5.430 -5.361 -4.313 1.00 96.88 111 CYS A C 1
ATOM 895 O O . CYS A 1 111 ? 5.772 -4.380 -3.654 1.00 96.88 111 CYS A O 1
ATOM 897 N N . ARG A 1 112 ? 6.298 -6.025 -5.088 1.00 97.25 112 ARG A N 1
ATOM 898 C CA . ARG A 1 112 ? 7.689 -5.577 -5.262 1.00 97.25 112 ARG A CA 1
ATOM 899 C C . ARG A 1 112 ? 7.740 -4.190 -5.898 1.00 97.25 112 ARG A C 1
ATOM 901 O O . ARG A 1 112 ? 8.425 -3.309 -5.387 1.00 97.25 112 ARG A O 1
ATOM 908 N N . ALA A 1 113 ? 6.966 -3.982 -6.958 1.00 96.81 113 ALA A N 1
ATOM 909 C CA . ALA A 1 113 ? 6.865 -2.703 -7.640 1.00 96.81 113 ALA A CA 1
ATOM 910 C C . ALA A 1 113 ? 6.321 -1.592 -6.740 1.00 96.81 113 ALA A C 1
ATOM 912 O O . ALA A 1 113 ? 6.839 -0.483 -6.785 1.00 96.81 113 ALA A O 1
ATOM 913 N N . TYR A 1 114 ? 5.322 -1.881 -5.908 1.00 97.38 114 TYR A N 1
ATOM 914 C CA . TYR A 1 114 ? 4.793 -0.923 -4.941 1.00 97.38 114 TYR A CA 1
ATOM 915 C C . TYR A 1 114 ? 5.869 -0.516 -3.920 1.00 97.38 114 TYR A C 1
ATOM 917 O O . TYR A 1 114 ? 5.992 0.653 -3.574 1.00 97.38 114 TYR A O 1
ATOM 925 N N . ASN A 1 115 ? 6.707 -1.467 -3.489 1.00 96.25 115 ASN A N 1
ATOM 926 C CA . ASN A 1 115 ? 7.755 -1.226 -2.500 1.00 96.25 115 ASN A CA 1
ATOM 927 C C . ASN A 1 115 ? 8.966 -0.436 -3.023 1.00 96.25 115 ASN A C 1
ATOM 929 O O . ASN A 1 115 ? 9.511 0.389 -2.294 1.00 96.25 115 ASN A O 1
ATOM 933 N N . SER A 1 116 ? 9.438 -0.722 -4.239 1.00 93.12 116 SER A N 1
ATOM 934 C CA . SER A 1 116 ? 10.708 -0.174 -4.751 1.00 93.12 116 SER A CA 1
ATOM 935 C C . SER A 1 116 ? 10.586 0.569 -6.083 1.00 93.12 116 SER A C 1
ATOM 937 O O . SER A 1 116 ? 11.579 1.081 -6.599 1.00 93.12 116 SER A O 1
ATOM 939 N N . GLY A 1 117 ? 9.398 0.595 -6.689 1.00 92.06 117 GLY A N 1
ATOM 940 C CA . GLY A 1 117 ? 9.165 1.127 -8.034 1.00 92.06 117 GLY A CA 1
ATOM 941 C C . GLY A 1 117 ? 9.732 0.262 -9.168 1.00 92.06 117 GLY A C 1
ATOM 942 O O . GLY A 1 117 ? 9.556 0.600 -10.340 1.00 92.06 117 GLY A O 1
ATOM 943 N N . ARG A 1 118 ? 10.426 -0.842 -8.858 1.00 91.38 118 ARG A N 1
ATOM 944 C CA . ARG A 1 118 ? 11.150 -1.694 -9.817 1.00 91.38 118 ARG A CA 1
ATOM 945 C C . ARG A 1 118 ? 11.015 -3.165 -9.436 1.00 91.38 118 ARG A C 1
ATOM 947 O O . ARG A 1 118 ? 10.836 -3.488 -8.271 1.00 91.38 118 ARG A O 1
ATOM 954 N N . VAL A 1 119 ? 11.141 -4.066 -10.405 1.00 95.56 119 VAL A N 1
ATOM 955 C CA . VAL A 1 119 ? 11.048 -5.513 -10.161 1.00 95.56 119 VAL A CA 1
ATOM 956 C C . VAL A 1 119 ? 12.222 -6.221 -10.819 1.00 95.56 119 VAL A C 1
ATOM 958 O O . VAL A 1 119 ? 12.394 -6.136 -12.035 1.00 95.56 119 VAL A O 1
ATOM 961 N N . ASN A 1 120 ? 13.004 -6.938 -10.013 1.00 94.88 120 ASN A N 1
ATOM 962 C CA . ASN A 1 120 ? 13.900 -7.981 -10.489 1.00 94.88 120 ASN A CA 1
ATOM 963 C C . ASN A 1 120 ? 13.093 -9.287 -10.557 1.00 94.88 120 ASN A C 1
ATOM 965 O O . ASN A 1 120 ? 12.744 -9.850 -9.524 1.00 94.88 120 ASN A O 1
ATOM 969 N N . ARG A 1 121 ? 12.728 -9.732 -11.766 1.00 93.38 121 ARG A N 1
ATOM 970 C CA . ARG A 1 121 ? 11.852 -10.906 -11.957 1.00 93.38 121 ARG A CA 1
ATOM 971 C C . ARG A 1 121 ? 12.519 -12.230 -11.573 1.00 93.38 121 ARG A C 1
ATOM 973 O O . ARG A 1 121 ? 11.815 -13.195 -11.311 1.00 93.38 121 ARG A O 1
ATOM 980 N N . GLU A 1 122 ? 13.848 -12.264 -11.536 1.00 93.69 122 GLU A N 1
ATOM 981 C CA . GLU A 1 122 ? 14.618 -13.456 -11.164 1.00 93.69 122 GLU A CA 1
ATOM 982 C C . GLU A 1 122 ? 14.770 -13.586 -9.640 1.00 93.69 122 GLU A C 1
ATOM 984 O O . GLU A 1 122 ? 14.969 -14.683 -9.126 1.00 93.69 122 GLU A O 1
ATOM 989 N N . ASP A 1 123 ? 14.660 -12.473 -8.904 1.00 94.94 123 ASP A N 1
ATOM 990 C CA . ASP A 1 123 ? 14.776 -12.453 -7.448 1.00 94.94 123 ASP A CA 1
ATOM 991 C C . ASP A 1 123 ? 13.893 -11.361 -6.829 1.00 94.94 123 ASP A C 1
ATOM 993 O O . ASP A 1 123 ? 14.261 -10.190 -6.737 1.00 94.94 123 ASP A O 1
ATOM 997 N N . LEU A 1 124 ? 12.719 -11.757 -6.336 1.00 94.81 124 LEU A N 1
ATOM 998 C CA . LEU A 1 124 ? 11.806 -10.845 -5.644 1.00 94.81 124 LEU A CA 1
ATOM 999 C C . LEU A 1 124 ? 12.245 -10.497 -4.221 1.00 94.81 124 LEU A C 1
ATOM 1001 O O . LEU A 1 124 ? 11.583 -9.664 -3.595 1.00 94.81 124 LEU A O 1
ATOM 1005 N N . SER A 1 125 ? 13.323 -11.097 -3.711 1.00 94.00 125 SER A N 1
ATOM 1006 C CA . SER A 1 125 ? 13.973 -10.707 -2.455 1.00 94.00 125 SER A CA 1
ATOM 1007 C C . SER A 1 125 ? 15.032 -9.626 -2.664 1.00 94.00 125 SER A C 1
ATOM 1009 O O . SER A 1 125 ? 15.461 -9.010 -1.687 1.00 94.00 125 SER A O 1
ATOM 1011 N N . ASP A 1 126 ? 15.405 -9.334 -3.914 1.00 92.81 126 ASP A N 1
ATOM 1012 C CA . ASP A 1 126 ? 16.195 -8.158 -4.255 1.00 92.81 126 ASP A CA 1
ATOM 1013 C C . ASP A 1 126 ? 15.401 -6.900 -3.880 1.00 92.81 126 ASP A C 1
ATOM 1015 O O . ASP A 1 126 ? 14.435 -6.490 -4.535 1.00 92.81 126 ASP A O 1
ATOM 1019 N N . GLY A 1 127 ? 15.789 -6.298 -2.755 1.00 85.75 127 GLY A N 1
ATOM 1020 C CA . GLY A 1 127 ? 15.176 -5.074 -2.259 1.00 85.75 127 GLY A CA 1
ATOM 1021 C C . GLY A 1 127 ? 15.404 -3.893 -3.197 1.00 85.75 127 GLY A C 1
ATOM 1022 O O . GLY A 1 127 ? 14.634 -2.933 -3.136 1.00 85.75 127 GLY A O 1
ATOM 1023 N N . ILE A 1 128 ? 16.419 -3.967 -4.069 1.00 86.12 128 ILE A N 1
ATOM 1024 C CA . ILE A 1 128 ? 16.946 -2.890 -4.907 1.00 86.12 128 ILE A CA 1
ATOM 1025 C C . ILE A 1 128 ? 17.384 -1.709 -4.029 1.00 86.12 128 ILE A C 1
ATOM 1027 O O . ILE A 1 128 ? 18.550 -1.574 -3.674 1.00 86.12 128 ILE A O 1
ATOM 1031 N N . THR A 1 129 ? 16.432 -0.880 -3.616 1.00 84.56 129 THR A N 1
ATOM 1032 C CA . THR A 1 129 ? 16.621 0.286 -2.741 1.00 84.56 129 THR A CA 1
ATOM 1033 C C . THR A 1 129 ? 15.632 0.321 -1.573 1.00 84.56 129 THR A C 1
ATOM 1035 O O . THR A 1 129 ? 15.558 1.315 -0.854 1.00 84.56 129 THR A O 1
ATOM 1038 N N . ALA A 1 130 ? 14.841 -0.736 -1.401 1.00 89.69 130 ALA A N 1
ATOM 1039 C CA . ALA A 1 130 ? 13.751 -0.837 -0.443 1.00 89.69 130 ALA A CA 1
ATOM 1040 C C . ALA A 1 130 ? 13.838 -2.148 0.365 1.00 89.69 130 ALA A C 1
ATOM 1042 O O . ALA A 1 130 ? 14.896 -2.764 0.494 1.00 89.69 130 ALA A O 1
ATOM 1043 N N . THR A 1 131 ? 12.732 -2.572 0.979 1.00 91.31 131 THR A N 1
ATOM 1044 C CA . THR A 1 131 ? 12.733 -3.708 1.912 1.00 91.31 131 THR A CA 1
ATOM 1045 C C . THR A 1 131 ? 12.835 -5.039 1.161 1.00 91.31 131 THR A C 1
ATOM 1047 O O . THR A 1 131 ? 11.899 -5.449 0.475 1.00 91.31 131 THR A O 1
ATOM 1050 N N . ALA A 1 132 ? 13.943 -5.761 1.346 1.00 94.25 132 ALA A N 1
ATOM 1051 C CA . ALA A 1 132 ? 14.189 -7.068 0.725 1.00 94.25 132 ALA A CA 1
ATOM 1052 C C . ALA A 1 132 ? 13.050 -8.077 0.972 1.00 94.25 132 ALA A C 1
ATOM 1054 O O . ALA A 1 132 ? 12.487 -8.624 0.034 1.00 94.25 132 ALA A O 1
ATOM 1055 N N . HIS A 1 133 ? 12.584 -8.225 2.213 1.00 94.19 133 HIS A N 1
ATOM 1056 C CA . HIS A 1 133 ? 11.544 -9.205 2.576 1.00 94.19 133 HIS A CA 1
ATOM 1057 C C . HIS A 1 133 ? 10.095 -8.741 2.327 1.00 94.19 133 HIS A C 1
ATOM 1059 O O . HIS A 1 133 ? 9.160 -9.314 2.883 1.00 94.19 133 HIS A O 1
ATOM 1065 N N .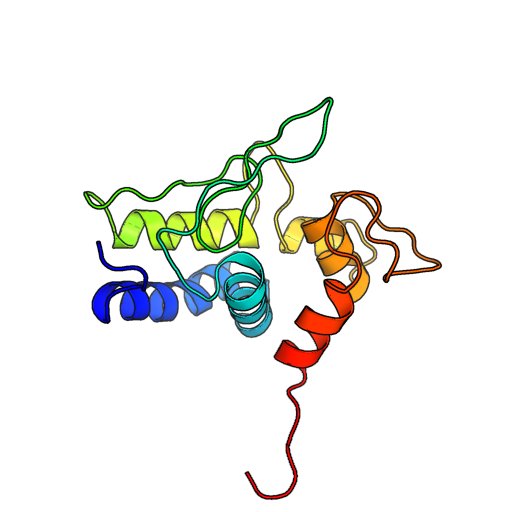 TYR A 1 134 ? 9.872 -7.671 1.557 1.00 95.62 134 TYR A N 1
ATOM 1066 C CA . TYR A 1 134 ? 8.544 -7.063 1.413 1.00 95.62 134 TYR A CA 1
ATOM 1067 C C . TYR A 1 134 ? 7.494 -8.030 0.854 1.00 95.62 134 TYR A C 1
ATOM 1069 O O . TYR A 1 134 ? 6.443 -8.232 1.460 1.00 95.62 134 TYR A O 1
ATOM 1077 N N . VAL A 1 135 ? 7.806 -8.658 -0.281 1.00 96.06 135 VAL A N 1
ATOM 1078 C CA . VAL A 1 135 ? 6.890 -9.559 -0.996 1.00 96.06 135 VAL A CA 1
ATOM 1079 C C . VAL A 1 135 ? 6.508 -10.757 -0.128 1.00 96.06 135 VAL A C 1
ATOM 1081 O O . VAL A 1 135 ? 5.326 -11.043 0.043 1.00 96.06 135 VAL A O 1
ATOM 1084 N N . GLU A 1 136 ? 7.501 -11.403 0.483 1.00 94.19 136 GLU A N 1
ATOM 1085 C CA . GLU A 1 136 ? 7.321 -12.525 1.411 1.00 94.19 136 GLU A CA 1
ATOM 1086 C C . GLU A 1 136 ? 6.400 -12.145 2.582 1.00 94.19 136 GLU A C 1
ATOM 1088 O O . GLU A 1 136 ? 5.429 -12.838 2.888 1.00 94.19 136 GLU A O 1
ATOM 1093 N N . ARG A 1 137 ? 6.660 -10.999 3.218 1.00 93.62 137 ARG A N 1
ATOM 1094 C CA . ARG A 1 137 ? 5.883 -10.529 4.368 1.00 93.62 137 ARG A CA 1
ATOM 1095 C C . ARG A 1 137 ? 4.440 -10.179 4.009 1.00 93.62 137 ARG A C 1
ATOM 1097 O O . ARG A 1 137 ? 3.550 -10.403 4.833 1.00 93.62 137 ARG A O 1
ATOM 1104 N N . VAL A 1 138 ? 4.188 -9.617 2.827 1.00 94.62 138 VAL A N 1
ATOM 1105 C CA . VAL A 1 138 ? 2.820 -9.344 2.355 1.00 94.62 138 VAL A CA 1
ATOM 1106 C C . VAL A 1 138 ? 2.100 -10.649 2.019 1.00 94.62 138 VAL A C 1
ATOM 1108 O O . VAL A 1 138 ? 0.974 -10.847 2.473 1.00 94.62 138 VAL A O 1
ATOM 1111 N N . ALA A 1 139 ? 2.762 -11.574 1.318 1.00 92.81 139 ALA A N 1
ATOM 1112 C CA . ALA A 1 139 ? 2.202 -12.883 0.994 1.00 92.81 139 ALA A CA 1
ATOM 1113 C C . ALA A 1 139 ? 1.806 -13.663 2.259 1.00 92.81 139 ALA A C 1
ATOM 1115 O O . ALA A 1 139 ? 0.679 -14.143 2.357 1.00 92.81 139 ALA A O 1
ATOM 1116 N N . ASN A 1 140 ? 2.672 -13.696 3.275 1.00 91.44 140 ASN A N 1
ATOM 1117 C CA . ASN A 1 140 ? 2.385 -14.366 4.547 1.00 91.44 140 ASN A CA 1
ATOM 1118 C C . ASN A 1 140 ? 1.191 -13.749 5.295 1.00 91.44 140 ASN A C 1
ATOM 1120 O O . ASN A 1 140 ? 0.424 -14.472 5.931 1.00 91.44 140 ASN A O 1
ATOM 1124 N N . ARG A 1 141 ? 0.987 -12.426 5.209 1.00 91.31 141 ARG A N 1
ATOM 1125 C CA . ARG A 1 141 ? -0.208 -11.777 5.783 1.00 91.31 141 ARG A CA 1
ATOM 1126 C C . ARG A 1 141 ? -1.485 -12.116 5.014 1.00 91.31 141 ARG A C 1
ATOM 1128 O O . ARG A 1 141 ? -2.530 -12.256 5.638 1.00 91.31 141 ARG A O 1
ATOM 1135 N N . LEU A 1 142 ? -1.397 -12.250 3.690 1.00 88.69 142 LEU A N 1
ATOM 1136 C CA . LEU A 1 142 ? -2.539 -12.547 2.822 1.00 88.69 142 LEU A CA 1
ATOM 1137 C C . LEU A 1 142 ? -3.018 -13.993 2.936 1.00 88.69 142 LEU A C 1
ATOM 1139 O O . LEU A 1 142 ? -4.219 -14.235 3.032 1.00 88.69 142 LEU A O 1
ATOM 1143 N N . VAL A 1 143 ? -2.084 -14.944 2.893 1.00 85.00 143 VAL A N 1
ATOM 1144 C CA . VAL A 1 143 ? -2.394 -16.379 2.975 1.00 85.00 143 VAL A CA 1
ATOM 1145 C C . VAL A 1 143 ? -2.737 -16.768 4.415 1.00 85.00 143 VAL A C 1
ATOM 1147 O O . VAL A 1 143 ? -3.570 -17.644 4.642 1.00 85.00 143 VAL A O 1
ATOM 1150 N N . GLY A 1 144 ? -2.148 -16.059 5.383 1.00 73.19 144 GLY A N 1
ATOM 1151 C CA . GLY A 1 144 ? -2.240 -16.373 6.798 1.00 73.19 144 GLY A CA 1
ATOM 1152 C C . GLY A 1 144 ? -1.366 -17.572 7.159 1.00 73.19 144 GLY A C 1
ATOM 1153 O O . GLY A 1 144 ? -1.174 -18.496 6.374 1.00 73.19 144 GLY A O 1
ATOM 1154 N N . ASN A 1 145 ? -0.855 -17.572 8.385 1.00 61.69 145 ASN A N 1
ATOM 1155 C CA . ASN A 1 145 ? -0.264 -18.764 8.978 1.00 61.69 145 ASN A CA 1
ATOM 1156 C C . ASN A 1 145 ? -1.276 -19.318 9.977 1.00 61.69 145 ASN A C 1
ATOM 1158 O O . ASN A 1 145 ? -1.564 -18.663 10.979 1.00 61.69 145 ASN A O 1
ATOM 1162 N N . GLN A 1 146 ? -1.829 -20.503 9.711 1.00 59.84 146 GLN A N 1
ATOM 1163 C CA . GLN A 1 146 ? -2.501 -21.260 10.762 1.00 59.84 146 GLN A CA 1
ATOM 1164 C C . GLN A 1 146 ? -1.419 -21.874 11.642 1.00 59.84 146 GLN A C 1
ATOM 1166 O O . GLN A 1 146 ? -0.698 -22.780 11.228 1.00 59.84 146 GLN A O 1
ATOM 1171 N N . TRP A 1 147 ? -1.275 -21.347 12.851 1.00 60.16 147 TRP A N 1
ATOM 1172 C CA . TRP A 1 147 ? -0.468 -21.995 13.870 1.00 60.16 147 TRP A CA 1
ATOM 1173 C C . TRP A 1 147 ? -1.301 -23.153 14.412 1.00 60.16 147 TRP A C 1
ATOM 1175 O O . TRP A 1 147 ? -2.406 -22.935 14.904 1.00 60.16 147 TRP A O 1
ATOM 1185 N N . ALA A 1 148 ? -0.812 -24.389 14.297 1.00 59.25 148 ALA A N 1
ATOM 1186 C CA . ALA A 1 148 ? -1.508 -25.532 14.876 1.00 59.25 148 ALA A CA 1
ATOM 1187 C C . ALA A 1 148 ? -1.643 -25.329 16.398 1.00 59.25 148 ALA A C 1
ATOM 1189 O O . ALA A 1 148 ? -0.637 -25.297 17.105 1.00 59.25 148 ALA A O 1
ATOM 1190 N N . GLY A 1 149 ? -2.878 -25.178 16.889 1.00 69.56 149 GLY A N 1
ATOM 1191 C CA . GLY A 1 149 ? -3.172 -24.958 18.310 1.00 69.56 149 GLY A CA 1
ATOM 1192 C C . GLY A 1 149 ? -3.341 -23.496 18.751 1.00 69.56 149 GLY A C 1
ATOM 1193 O O . GLY A 1 149 ? -3.383 -23.263 19.959 1.00 69.56 149 GLY A O 1
ATOM 1194 N N . MET A 1 150 ? -3.448 -22.538 17.821 1.00 56.84 150 MET A N 1
ATOM 1195 C CA . MET A 1 150 ? -4.062 -21.221 18.076 1.00 56.84 150 MET A CA 1
ATOM 1196 C C . MET A 1 150 ? -5.510 -21.178 17.595 1.00 56.84 150 MET A C 1
ATOM 1198 O O . MET A 1 150 ? -5.806 -21.829 16.567 1.00 56.84 150 MET A O 1
#

Sequence (150 aa):
MLLNSTPEEVSYIKKWIPIIACESGVDARVILCIIMQESGGNVRNPTTLSPAPDFVKNTGLMQAHNGQEWDERYPEWCIERMIRDGAQGTRFGDGLIQCWHKWDRDWYHACRAYNSGRVNREDLSDGITATAHYVERVANRLVGNQWAGM

Foldseek 3Di:
DPQADDPVLVVLLVVQLVVLCVVLVPDSLLLVLLLCLQANSGQQRDWDFFDPDPRFTQEGSNRAGVWAHDDPVCSSVSSNRRSNCQRCNDPGDGHLSRLCVVQVVDNLSSQLCSFRVDDDPVQSLPNVRGHSCRSVSSVCSSVDDDDVPD

Radius of gyration: 14.99 Å; chains: 1; bounding box: 34×44×38 Å

pLDDT: mean 93.41, std 9.5, range [49.97, 98.88]